Protein AF-A0A7V3CGI9-F1 (afdb_monomer)

Foldseek 3Di:
DDDDDDDPPPPPPPPPPPPPPPVPDPDDDDDPFDDQDPLWDDDPVDPGKDKAWPDFAQDPVGDTDTDIDMDGDQGITDHDDFPVNPDVPTDDPVRDDVLLVDDAEDEQEPQVVCVVPVPDDDDPVSQVVSCVVPNHDDPSYHYHYHNVLVVCPSVPVSSD

Radius of gyration: 26.93 Å; Cα contacts (8 Å, |Δi|>4): 155; chains: 1; bounding box: 72×75×69 Å

Solvent-accessible surface area (backbone atoms only — not comparable to full-atom values): 10741 Å² total; per-residue (Å²): 142,87,79,88,81,91,77,84,80,80,77,79,77,77,74,80,70,70,76,75,69,88,76,67,69,84,78,84,85,77,88,88,70,63,80,88,43,81,62,40,56,48,56,93,88,58,91,41,48,44,78,44,80,75,45,76,47,71,43,98,86,74,48,77,49,74,46,65,51,73,52,64,67,81,71,36,62,69,63,77,88,36,57,36,80,85,29,97,87,36,48,49,69,93,66,57,59,70,78,76,77,55,68,59,71,47,80,49,77,44,30,72,55,34,71,77,34,84,83,59,74,90,49,74,65,57,56,52,56,47,27,77,75,73,44,80,81,62,86,82,48,45,78,42,76,42,48,66,55,75,79,33,64,67,44,61,80,73,52,99

Sequence (160 aa):
MTRWRCCLLTALVLNLLGTMDLDAKPQKIVDLTHTLDAETIYWPTETGFVLEQEFAGTTEKGYFYAANKFSSPEHGGTHLDAPRHFSENGLTVDQIPLSKLQGPAVLVDVSAACAADRDYEVRVADLKAWEARHGAIPDESIVLLRTGFGKFWPDRRAYL

Mean predicted aligned error: 9.25 Å

Secondary structure (DSSP, 8-state):
---------------------TT-PPP-----PPPPSTT--B-TTS---EEEEEEEEE-TTSSEEEEEEEE--SSBSS----GGGT-TTPPPGGGS-GGGSS--EEEEE-HHHHHH-TTPPP-HHHHHHHHHHH-SPPTT-EEEEE-SGGGGTT-HHHH-

Nearest PDB structures (foldseek):
  8f9x-assembly2_D  TM=8.712E-01  e=3.535E-07  Ruegeria pomeroyi DSS-3
  4m8d-assembly2_C  TM=8.600E-01  e=4.195E-06  Roseibium aggregatum IAM 12614
  5nna-assembly1_B  TM=8.612E-01  e=8.044E-06  Roseibium aggregatum

pLDDT: mean 88.85, std 18.38, range [34.03, 98.5]

Structure (mmCIF, N/CA/C/O backbone):
data_AF-A0A7V3CGI9-F1
#
_entry.id   AF-A0A7V3CGI9-F1
#
loop_
_atom_site.group_PDB
_atom_site.id
_atom_site.type_symbol
_atom_site.label_atom_id
_atom_site.label_alt_id
_atom_site.label_comp_id
_atom_site.label_asym_id
_atom_site.label_entity_id
_atom_site.label_seq_id
_atom_site.pdbx_PDB_ins_code
_atom_site.Cartn_x
_atom_site.Cartn_y
_atom_site.Cartn_z
_atom_site.occupancy
_atom_site.B_iso_or_equiv
_atom_site.auth_seq_id
_atom_site.auth_comp_id
_atom_site.auth_asym_id
_atom_site.auth_atom_id
_atom_site.pdbx_PDB_model_num
ATOM 1 N N . MET A 1 1 ? -50.325 -57.769 -33.541 1.00 46.12 1 MET A N 1
ATOM 2 C CA . MET A 1 1 ? -49.094 -58.177 -34.252 1.00 46.12 1 MET A CA 1
ATOM 3 C C . MET A 1 1 ? -48.440 -56.925 -34.809 1.00 46.12 1 MET A C 1
ATOM 5 O O . MET A 1 1 ? -49.066 -56.296 -35.641 1.00 46.12 1 MET A O 1
ATOM 9 N N . THR A 1 2 ? -47.289 -56.501 -34.279 1.00 39.00 2 THR A N 1
ATOM 10 C CA . THR A 1 2 ? -46.063 -56.070 -34.995 1.00 39.00 2 THR A CA 1
ATOM 11 C C . THR A 1 2 ? -45.044 -55.683 -33.916 1.00 39.00 2 THR A C 1
ATOM 13 O O . THR A 1 2 ? -45.378 -55.037 -32.927 1.00 39.00 2 THR A O 1
ATOM 16 N N . ARG A 1 3 ? -43.833 -56.216 -34.052 1.00 37.38 3 ARG A N 1
ATOM 17 C CA . ARG A 1 3 ? -42.732 -56.237 -33.086 1.00 37.38 3 ARG A CA 1
ATOM 18 C C . ARG A 1 3 ? -41.777 -55.048 -33.290 1.00 37.38 3 ARG A C 1
ATOM 20 O O . ARG A 1 3 ? -41.477 -54.758 -34.435 1.00 37.38 3 ARG A O 1
ATOM 27 N N . TRP A 1 4 ? -41.205 -54.561 -32.176 1.00 34.03 4 TRP A N 1
ATOM 28 C CA . TRP A 1 4 ? -39.799 -54.137 -31.962 1.00 34.03 4 TRP A CA 1
ATOM 29 C C . TRP A 1 4 ? -39.327 -52.895 -32.759 1.00 34.03 4 TRP A C 1
ATOM 31 O O . TRP A 1 4 ? -39.548 -52.782 -33.951 1.00 34.03 4 TRP A O 1
ATOM 41 N N . ARG A 1 5 ? -38.615 -51.924 -32.178 1.00 41.50 5 ARG A N 1
ATOM 42 C CA . ARG A 1 5 ? -37.316 -52.073 -31.507 1.00 41.50 5 ARG A CA 1
ATOM 43 C C . ARG A 1 5 ? -37.071 -50.949 -30.496 1.00 41.50 5 ARG A C 1
ATOM 45 O O . ARG A 1 5 ? -37.291 -49.778 -30.773 1.00 41.50 5 ARG A O 1
ATOM 52 N N . CYS A 1 6 ? -36.549 -51.360 -29.348 1.00 39.06 6 CYS A N 1
ATOM 53 C CA . CYS A 1 6 ? -35.918 -50.524 -28.344 1.00 39.06 6 CYS A CA 1
ATOM 54 C C . CYS A 1 6 ? -34.542 -50.085 -28.879 1.00 39.06 6 CYS A C 1
ATOM 56 O O . CYS A 1 6 ? -33.694 -50.939 -29.132 1.00 39.06 6 CYS A O 1
ATOM 58 N N . CYS A 1 7 ? -34.325 -48.784 -29.071 1.00 40.03 7 CYS A N 1
ATOM 59 C CA . CYS A 1 7 ? -32.984 -48.212 -29.175 1.00 40.03 7 CYS A CA 1
ATOM 60 C C . CYS A 1 7 ? -32.713 -47.470 -27.866 1.00 40.03 7 CYS A C 1
ATOM 62 O O . CYS A 1 7 ? -33.160 -46.339 -27.689 1.00 40.03 7 CYS A O 1
ATOM 64 N N . LEU A 1 8 ? -32.002 -48.121 -26.941 1.00 39.19 8 LEU A N 1
ATOM 65 C CA . LEU A 1 8 ? -31.317 -47.416 -25.864 1.00 39.19 8 LEU A CA 1
ATOM 66 C C . LEU A 1 8 ? -30.204 -46.576 -26.502 1.00 39.19 8 LEU A C 1
ATOM 68 O O . LEU A 1 8 ? -29.171 -47.110 -26.898 1.00 39.19 8 LEU A O 1
ATOM 72 N N . LEU A 1 9 ? -30.410 -45.264 -26.602 1.00 40.53 9 LEU A N 1
ATOM 73 C CA . LEU A 1 9 ? -29.302 -44.321 -26.684 1.00 40.53 9 LEU A CA 1
ATOM 74 C C . LEU A 1 9 ? -28.752 -44.142 -25.266 1.00 40.53 9 LEU A C 1
ATOM 76 O O . LEU A 1 9 ? -29.254 -43.342 -24.482 1.00 40.53 9 LEU A O 1
ATOM 80 N N . THR A 1 10 ? -27.717 -44.902 -24.926 1.00 43.47 10 THR A N 1
ATOM 81 C CA . THR A 1 10 ? -26.801 -44.539 -23.842 1.00 43.47 10 THR A CA 1
ATOM 82 C C . THR A 1 10 ? -26.049 -43.280 -24.266 1.00 43.47 10 THR A C 1
ATOM 84 O O . THR A 1 10 ? -25.039 -43.355 -24.963 1.00 43.47 10 THR A O 1
ATOM 87 N N . ALA A 1 11 ? -26.561 -42.113 -23.876 1.00 44.38 11 ALA A N 1
ATOM 88 C CA . ALA A 1 11 ? -25.791 -40.880 -23.886 1.00 44.38 11 ALA A CA 1
ATOM 89 C C . ALA A 1 11 ? -24.727 -40.994 -22.786 1.00 44.38 11 ALA A C 1
ATOM 91 O O . ALA A 1 11 ? -25.007 -40.830 -21.599 1.00 44.38 11 ALA A O 1
ATOM 92 N N . LEU A 1 12 ? -23.509 -41.348 -23.193 1.00 41.84 12 LEU A N 1
ATOM 93 C CA . LEU A 1 12 ? -22.322 -41.278 -22.356 1.00 41.84 12 LEU A CA 1
ATOM 94 C C . LEU A 1 12 ? -22.025 -39.790 -22.121 1.00 41.84 12 LEU A C 1
ATOM 96 O O . LEU A 1 12 ? -21.342 -39.150 -22.917 1.00 41.84 12 LEU A O 1
ATOM 100 N N . VAL A 1 13 ? -22.592 -39.215 -21.059 1.00 49.69 13 VAL A N 1
ATOM 101 C CA . VAL A 1 13 ? -22.150 -37.917 -20.543 1.00 49.69 13 VAL A CA 1
ATOM 102 C C . VAL A 1 13 ? -20.767 -38.158 -19.957 1.00 49.69 13 VAL A C 1
ATOM 104 O O . VAL A 1 13 ? -20.618 -38.614 -18.824 1.00 49.69 13 VAL A O 1
ATOM 107 N N . LEU A 1 14 ? -19.744 -37.931 -20.779 1.00 44.38 14 LEU A N 1
ATOM 108 C CA . LEU A 1 14 ? -18.366 -37.872 -20.332 1.00 44.38 14 LEU A CA 1
ATOM 109 C C . LEU A 1 14 ? -18.262 -36.619 -19.457 1.00 44.38 14 LEU A C 1
ATOM 111 O O . LEU A 1 14 ? -18.038 -35.515 -19.948 1.00 44.38 14 LEU A O 1
ATOM 115 N N . ASN A 1 15 ? -18.509 -36.782 -18.157 1.00 41.00 15 ASN A N 1
ATOM 116 C CA . ASN A 1 15 ? -18.087 -35.810 -17.165 1.00 41.00 15 ASN A CA 1
ATOM 117 C C . ASN A 1 15 ? -16.578 -35.645 -17.356 1.00 41.00 15 ASN A C 1
ATOM 119 O O . ASN A 1 15 ? -15.804 -36.515 -16.952 1.00 41.00 15 ASN A O 1
ATOM 123 N N . LEU A 1 16 ? -16.164 -34.534 -17.973 1.00 47.81 16 LEU A N 1
ATOM 124 C CA . LEU A 1 16 ? -14.861 -33.942 -17.707 1.00 47.81 16 LEU A CA 1
ATOM 125 C C . LEU A 1 16 ? -14.869 -33.545 -16.227 1.00 47.81 16 LEU A C 1
ATOM 127 O O . LEU A 1 16 ? -15.057 -32.388 -15.862 1.00 47.81 16 LEU A O 1
ATOM 131 N N . LEU A 1 17 ? -14.695 -34.544 -15.364 1.00 48.28 17 LEU A N 1
ATOM 132 C CA . LEU A 1 17 ? -14.029 -34.358 -14.094 1.00 48.28 17 LEU A CA 1
ATOM 133 C C . LEU A 1 17 ? -12.639 -33.870 -14.481 1.00 48.28 17 LEU A C 1
ATOM 135 O O . LEU A 1 17 ? -11.751 -34.668 -14.781 1.00 48.28 17 LEU A O 1
ATOM 139 N N . GLY A 1 18 ? -12.493 -32.545 -14.570 1.00 52.69 18 GLY A N 1
ATOM 140 C CA . GLY A 1 18 ? -11.189 -31.923 -14.481 1.00 52.69 18 GLY A CA 1
ATOM 141 C C . GLY A 1 18 ? -10.512 -32.579 -13.293 1.00 52.69 18 GLY A C 1
ATOM 142 O O . GLY A 1 18 ? -11.078 -32.614 -12.198 1.00 52.69 18 GLY A O 1
ATOM 143 N N . THR A 1 19 ? -9.372 -33.207 -13.547 1.00 53.31 19 THR A N 1
ATOM 144 C CA . THR A 1 19 ? -8.494 -33.691 -12.496 1.00 53.31 19 THR A CA 1
ATOM 145 C C . THR A 1 19 ? -8.292 -32.513 -11.556 1.00 53.31 19 THR A C 1
ATOM 147 O O . THR A 1 19 ? -7.626 -31.546 -11.922 1.00 53.31 19 THR A O 1
ATOM 150 N N . MET A 1 20 ? -8.933 -32.542 -10.384 1.00 54.25 20 MET A N 1
ATOM 151 C CA . MET A 1 20 ? -8.469 -31.716 -9.284 1.00 54.25 20 MET A CA 1
ATOM 152 C C . MET A 1 20 ? -7.028 -32.147 -9.098 1.00 54.25 20 MET A C 1
ATOM 154 O O . MET A 1 20 ? -6.763 -33.322 -8.850 1.00 54.25 20 MET A O 1
ATOM 158 N N . ASP A 1 21 ? -6.119 -31.223 -9.362 1.00 55.25 21 ASP A N 1
ATOM 159 C CA . ASP A 1 21 ? -4.699 -31.433 -9.181 1.00 55.25 21 ASP A CA 1
ATOM 160 C C . ASP A 1 21 ? -4.471 -31.621 -7.676 1.00 55.25 21 ASP A C 1
ATOM 162 O O . ASP A 1 21 ? -4.395 -30.664 -6.904 1.00 55.25 21 ASP A O 1
ATOM 166 N N . LEU A 1 22 ? -4.511 -32.882 -7.236 1.00 56.81 22 LEU A N 1
ATOM 167 C CA . LEU A 1 22 ? -4.303 -33.283 -5.844 1.00 56.81 22 LEU A CA 1
ATOM 168 C C . LEU A 1 22 ? -2.835 -33.093 -5.422 1.00 56.81 22 LEU A C 1
ATOM 170 O O . LEU A 1 22 ? -2.532 -33.225 -4.239 1.00 56.81 22 LEU A O 1
ATOM 174 N N . ASP A 1 23 ? -1.960 -32.717 -6.362 1.00 60.12 23 ASP A N 1
ATOM 175 C CA . ASP A 1 23 ? -0.547 -32.401 -6.156 1.00 60.12 23 ASP A CA 1
ATOM 176 C C . ASP A 1 23 ? -0.286 -30.884 -6.112 1.00 60.12 23 ASP A C 1
ATOM 178 O O . ASP A 1 23 ? 0.826 -30.417 -6.391 1.00 60.12 23 ASP A O 1
ATOM 182 N N . ALA A 1 24 ? -1.289 -30.083 -5.730 1.00 65.50 24 ALA A N 1
ATOM 183 C CA . ALA A 1 24 ? -1.107 -28.657 -5.494 1.00 65.50 24 ALA A CA 1
ATOM 184 C C . ALA A 1 24 ? -0.030 -28.438 -4.417 1.00 65.50 24 ALA A C 1
ATOM 186 O O . ALA A 1 24 ? -0.275 -28.540 -3.212 1.00 65.50 24 ALA A O 1
ATOM 187 N N . LYS A 1 25 ? 1.194 -28.124 -4.859 1.00 69.50 25 LYS A N 1
ATOM 188 C CA . LYS A 1 25 ? 2.276 -27.690 -3.973 1.00 69.50 25 LYS A CA 1
ATOM 189 C C . LYS A 1 25 ? 1.753 -26.540 -3.110 1.00 69.50 25 LYS A C 1
ATOM 191 O O . LYS A 1 25 ? 1.096 -25.647 -3.656 1.00 69.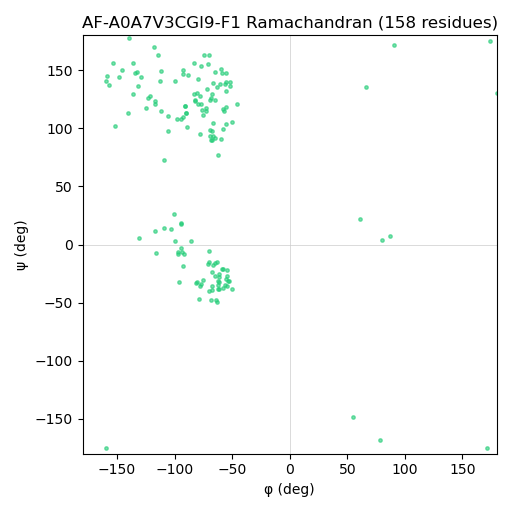50 25 LYS A O 1
ATOM 196 N N . PRO A 1 26 ? 2.047 -26.529 -1.798 1.00 72.62 26 PRO A N 1
ATOM 197 C CA . PRO A 1 26 ? 1.594 -25.459 -0.926 1.00 72.62 26 PRO A CA 1
ATOM 198 C C . PRO A 1 26 ? 2.069 -24.124 -1.496 1.00 72.62 26 PRO A C 1
ATOM 200 O O . PRO A 1 26 ? 3.267 -23.891 -1.670 1.00 72.62 26 PRO A O 1
ATOM 203 N N . GLN A 1 27 ? 1.107 -23.271 -1.839 1.00 84.88 27 GLN A N 1
ATOM 204 C CA . GLN A 1 27 ? 1.382 -21.927 -2.318 1.00 84.88 27 GLN A CA 1
ATOM 205 C C . GLN A 1 27 ? 1.957 -21.128 -1.152 1.00 84.88 27 GLN A C 1
ATOM 207 O O . GLN A 1 27 ? 1.376 -21.082 -0.065 1.00 84.88 27 GLN A O 1
ATOM 212 N N . LYS A 1 28 ? 3.124 -20.517 -1.357 1.00 92.94 28 LYS A N 1
ATOM 213 C CA . LYS A 1 28 ? 3.710 -19.634 -0.353 1.00 92.94 28 LYS A CA 1
ATOM 214 C C . LYS A 1 28 ? 2.964 -18.306 -0.393 1.00 92.94 28 LYS A C 1
ATOM 216 O O . LYS A 1 28 ? 3.052 -17.583 -1.380 1.00 92.94 28 LYS A O 1
ATOM 221 N N . ILE A 1 29 ? 2.285 -17.979 0.698 1.00 95.19 29 ILE A N 1
ATOM 222 C CA . ILE A 1 29 ? 1.693 -16.658 0.898 1.00 95.19 29 ILE A CA 1
ATOM 223 C C . ILE A 1 29 ? 2.787 -15.733 1.440 1.00 95.19 29 ILE A C 1
ATOM 225 O O . ILE A 1 29 ? 3.505 -16.091 2.377 1.00 95.19 29 ILE A O 1
ATOM 229 N N . VAL A 1 30 ? 2.945 -14.570 0.812 1.00 95.50 30 VAL A N 1
ATOM 230 C CA . VAL A 1 30 ? 3.863 -13.511 1.243 1.00 95.50 30 VAL A CA 1
ATOM 231 C C . VAL A 1 30 ? 3.024 -12.293 1.588 1.00 95.50 30 VAL A C 1
ATOM 233 O O . VAL A 1 30 ? 2.255 -11.827 0.753 1.00 95.50 30 VAL A O 1
ATOM 236 N N . ASP A 1 31 ? 3.173 -11.798 2.811 1.00 97.06 31 ASP A N 1
ATOM 237 C CA . ASP A 1 31 ? 2.545 -10.556 3.245 1.00 97.06 31 ASP A CA 1
ATOM 238 C C . ASP A 1 31 ? 3.336 -9.357 2.699 1.00 97.06 31 ASP A C 1
ATOM 240 O O . ASP A 1 31 ? 4.561 -9.302 2.835 1.00 97.06 31 ASP A O 1
ATOM 244 N N . LEU A 1 32 ? 2.636 -8.430 2.042 1.00 97.25 32 LEU A N 1
ATOM 245 C CA . LEU A 1 32 ? 3.190 -7.195 1.472 1.00 97.25 32 LEU A CA 1
ATOM 246 C C . LEU A 1 32 ? 2.742 -5.950 2.261 1.00 97.25 32 LEU A C 1
ATOM 248 O O . LEU A 1 32 ? 2.871 -4.827 1.770 1.00 97.25 32 LEU A O 1
ATOM 252 N N . THR A 1 33 ? 2.197 -6.146 3.462 1.00 97.88 33 THR A N 1
ATOM 253 C CA . THR A 1 33 ? 1.582 -5.096 4.279 1.00 97.88 33 THR A CA 1
ATOM 254 C C . THR A 1 33 ? 2.541 -4.604 5.361 1.00 97.88 33 THR A C 1
ATOM 256 O O . THR A 1 33 ? 3.250 -5.391 5.988 1.00 97.88 33 THR A O 1
ATOM 259 N N . HIS A 1 34 ? 2.543 -3.296 5.618 1.00 97.69 34 HIS A N 1
ATOM 260 C CA . HIS A 1 34 ? 3.115 -2.727 6.838 1.00 97.69 34 HIS A CA 1
ATOM 261 C C . HIS A 1 34 ? 2.061 -2.678 7.953 1.00 97.69 34 HIS A C 1
ATOM 263 O O . HIS A 1 34 ? 0.884 -2.439 7.690 1.00 97.69 34 HIS A O 1
ATOM 269 N N . THR A 1 35 ? 2.481 -2.877 9.205 1.00 96.00 35 THR A N 1
ATOM 270 C CA . THR A 1 35 ? 1.605 -2.711 10.375 1.00 96.00 35 THR A CA 1
ATOM 271 C C . THR A 1 35 ? 1.004 -1.304 10.409 1.00 96.00 35 THR A C 1
ATOM 273 O O . THR A 1 35 ? 1.711 -0.331 10.152 1.00 96.00 35 THR A O 1
ATOM 276 N N . LEU A 1 36 ? -0.286 -1.207 10.751 1.00 96.00 36 LEU A N 1
ATOM 277 C CA . LEU A 1 36 ? -0.959 0.058 11.043 1.00 96.00 36 LEU A CA 1
ATOM 278 C C . LEU A 1 36 ? -0.866 0.373 12.540 1.00 96.00 36 LEU A C 1
ATOM 280 O O . LEU A 1 36 ? -1.357 -0.386 13.377 1.00 96.00 36 LEU A O 1
ATOM 284 N N . ASP A 1 37 ? -0.234 1.496 12.859 1.00 95.75 37 ASP A N 1
ATOM 285 C CA . ASP A 1 37 ? 0.030 1.992 14.208 1.00 95.75 37 ASP A CA 1
ATOM 286 C C . ASP A 1 37 ? 0.316 3.510 14.202 1.00 95.75 37 ASP A C 1
ATOM 288 O O . ASP A 1 37 ? 0.229 4.181 13.173 1.00 95.75 37 ASP A O 1
ATOM 292 N N . ALA A 1 38 ? 0.664 4.066 15.365 1.00 95.06 38 ALA A N 1
ATOM 293 C CA . ALA A 1 38 ? 0.954 5.492 15.525 1.00 95.06 38 ALA A CA 1
ATOM 294 C C . ALA A 1 38 ? 2.196 5.982 14.746 1.00 95.06 38 ALA A C 1
ATOM 296 O O . ALA A 1 38 ? 2.353 7.191 14.567 1.00 95.06 38 ALA A O 1
ATOM 297 N N . GLU A 1 39 ? 3.07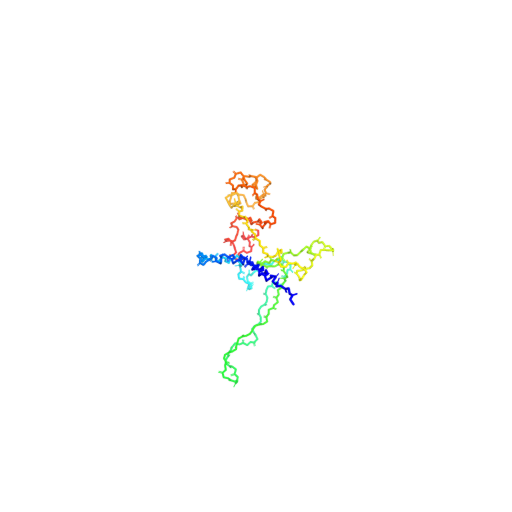1 5.082 14.286 1.00 95.38 39 GLU A N 1
ATOM 298 C CA . GLU A 1 39 ? 4.260 5.407 13.484 1.00 95.38 39 GLU A CA 1
ATOM 299 C C . GLU A 1 39 ? 3.987 5.304 11.977 1.00 95.38 39 GLU A C 1
ATOM 301 O O . GLU A 1 39 ? 4.826 5.691 11.159 1.00 95.38 39 GLU A O 1
ATOM 306 N N . THR A 1 40 ? 2.799 4.829 11.594 1.00 96.75 40 THR A N 1
ATOM 307 C CA . THR A 1 40 ? 2.395 4.706 10.195 1.00 96.75 40 TH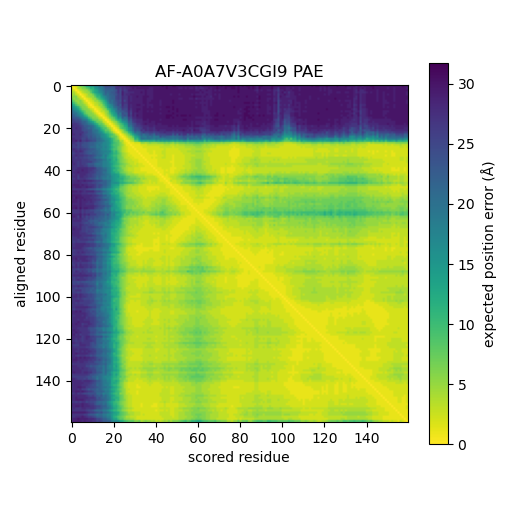R A CA 1
ATOM 308 C C . THR A 1 40 ? 2.513 6.043 9.469 1.00 96.75 40 THR A C 1
ATOM 310 O O . THR A 1 40 ? 2.054 7.094 9.926 1.00 96.75 40 THR A O 1
ATOM 313 N N . ILE A 1 41 ? 3.138 6.002 8.295 1.00 96.56 41 ILE A N 1
ATOM 314 C CA . ILE A 1 41 ? 3.343 7.177 7.457 1.00 96.56 41 ILE A CA 1
ATOM 315 C C . ILE A 1 41 ? 2.053 7.478 6.679 1.00 96.56 41 ILE A C 1
ATOM 317 O O . ILE A 1 41 ? 1.578 6.664 5.889 1.00 96.56 41 ILE A O 1
ATOM 321 N N . TYR A 1 42 ? 1.532 8.685 6.896 1.00 95.50 42 TYR A N 1
ATOM 322 C CA . TYR A 1 42 ? 0.426 9.312 6.161 1.00 95.50 42 TYR A CA 1
ATOM 323 C C . TYR A 1 42 ? 0.905 10.584 5.464 1.00 95.50 42 TYR A C 1
ATOM 325 O O . TYR A 1 42 ? 1.991 11.096 5.772 1.00 95.50 42 TYR A O 1
ATOM 333 N N . TRP A 1 43 ? 0.072 11.146 4.589 1.00 91.94 43 TRP A N 1
ATOM 334 C CA . TRP A 1 43 ? 0.296 12.480 4.035 1.00 91.94 43 TRP A CA 1
ATOM 335 C C . TRP A 1 43 ? 0.544 13.525 5.153 1.00 91.94 43 TRP A C 1
ATOM 337 O O . TRP A 1 43 ? -0.099 13.445 6.201 1.00 91.94 43 TRP A O 1
ATOM 347 N N . PRO A 1 44 ? 1.482 14.488 4.999 1.00 88.44 44 PRO A N 1
ATOM 348 C CA . PRO A 1 44 ? 1.935 15.334 6.112 1.00 88.44 44 PRO A CA 1
ATOM 349 C C . PRO A 1 44 ? 0.862 16.169 6.823 1.00 88.44 44 PRO A C 1
ATOM 351 O O . PRO A 1 44 ? 1.098 16.606 7.946 1.00 88.44 44 PRO A O 1
ATOM 354 N N . THR A 1 45 ? -0.282 16.424 6.185 1.00 91.12 45 THR A N 1
ATOM 355 C CA . THR A 1 45 ? -1.379 17.222 6.760 1.00 91.12 45 THR A CA 1
ATOM 356 C C . THR A 1 45 ? -2.457 16.386 7.450 1.00 91.12 45 THR A C 1
ATOM 358 O O . THR A 1 45 ? -3.397 16.957 7.994 1.00 91.12 45 THR A O 1
ATOM 361 N N . GLU A 1 46 ? -2.353 15.060 7.412 1.00 94.31 46 GLU A N 1
ATOM 362 C CA . GLU A 1 46 ? -3.349 14.155 7.981 1.00 94.31 46 GLU A CA 1
ATOM 363 C C . GLU A 1 46 ? -3.162 13.932 9.485 1.00 94.31 46 GLU A C 1
ATOM 365 O O . GLU A 1 46 ? -2.056 14.035 10.019 1.00 94.31 46 GLU A O 1
ATOM 370 N N . THR A 1 47 ? -4.242 13.554 10.174 1.00 90.69 47 THR A N 1
ATOM 371 C CA . THR A 1 47 ? -4.217 13.268 11.622 1.00 90.69 47 THR A CA 1
ATOM 372 C C . THR A 1 47 ? -3.485 11.972 11.981 1.00 90.69 47 THR A C 1
ATOM 374 O O . THR A 1 47 ? -3.124 11.782 13.139 1.00 90.69 47 THR A O 1
ATOM 377 N N . GLY A 1 48 ? -3.262 11.091 11.002 1.00 95.44 48 GLY A N 1
ATOM 378 C CA . GLY A 1 48 ? -2.623 9.789 11.189 1.00 95.44 48 GLY A CA 1
ATOM 379 C C . GLY A 1 48 ? -3.546 8.719 11.777 1.00 95.44 48 GLY A C 1
ATOM 380 O O . GLY A 1 48 ? -4.764 8.893 11.841 1.00 95.44 48 GLY A O 1
ATOM 381 N N . PHE A 1 49 ? -2.954 7.594 12.185 1.00 97.19 49 PHE A N 1
ATOM 382 C CA . PHE A 1 49 ? -3.665 6.477 12.806 1.00 97.19 49 PHE A CA 1
ATOM 383 C C . PHE A 1 49 ? -3.925 6.749 14.288 1.00 97.19 49 PHE A C 1
ATOM 385 O O . PHE A 1 49 ? -3.001 7.071 15.039 1.00 97.19 49 PHE A O 1
ATOM 392 N N . VAL A 1 50 ? -5.166 6.552 14.723 1.00 96.94 50 VAL A N 1
ATOM 393 C CA . VAL A 1 50 ? -5.555 6.641 16.132 1.00 96.94 50 VAL A CA 1
ATOM 394 C C . VAL A 1 50 ? -6.142 5.308 16.558 1.00 96.94 50 VAL A C 1
ATOM 396 O O . VAL A 1 50 ? -7.075 4.818 15.928 1.00 96.94 50 VAL A O 1
ATOM 399 N N . LEU A 1 51 ? -5.621 4.746 17.648 1.00 97.44 51 LEU A N 1
ATOM 400 C CA . LEU A 1 51 ? -6.146 3.543 18.286 1.00 97.44 51 LEU A CA 1
ATOM 401 C C . LEU A 1 51 ? -6.614 3.881 19.702 1.00 97.44 51 LEU A C 1
ATOM 403 O O . LEU A 1 51 ? -5.825 4.327 20.534 1.00 97.44 51 LEU A O 1
ATOM 407 N N . GLU A 1 52 ? -7.889 3.642 19.978 1.00 97.62 52 GLU A N 1
ATOM 408 C CA . GLU A 1 52 ? -8.498 3.810 21.294 1.00 97.62 52 GLU A CA 1
ATOM 409 C C . GLU A 1 52 ? -8.868 2.431 21.840 1.00 97.62 52 GLU A C 1
ATOM 411 O O . GLU A 1 52 ? -9.732 1.748 21.289 1.00 97.62 52 GLU A O 1
ATOM 416 N N . GLN A 1 53 ? -8.223 2.009 22.929 1.00 97.56 53 GLN A N 1
ATOM 417 C CA . GLN A 1 53 ? -8.594 0.766 23.597 1.00 97.56 53 GLN A CA 1
ATOM 418 C C . GLN A 1 53 ? -9.922 0.944 24.335 1.00 97.56 53 GLN A C 1
ATOM 420 O O . GLN A 1 53 ? -9.990 1.679 25.317 1.00 97.56 53 GLN A O 1
ATOM 425 N N . GLU A 1 54 ? -10.959 0.227 23.902 1.00 97.31 54 GLU A N 1
ATOM 426 C CA . GLU A 1 54 ? -12.265 0.243 24.569 1.00 97.31 54 GLU A CA 1
ATOM 427 C C . GLU A 1 54 ? -12.258 -0.636 25.817 1.00 97.31 54 GLU A C 1
ATOM 429 O O . GLU A 1 54 ? -12.746 -0.246 26.877 1.00 97.31 54 GLU A O 1
ATOM 434 N N . PHE A 1 55 ? -11.721 -1.850 25.692 1.00 97.75 55 PHE A N 1
ATOM 435 C CA . PHE A 1 55 ? -11.672 -2.819 26.779 1.00 97.75 55 PHE A CA 1
ATOM 436 C C . PHE A 1 55 ? -10.580 -3.854 26.516 1.00 97.75 55 PHE A C 1
ATOM 438 O O . PHE A 1 55 ? -10.368 -4.253 25.376 1.00 97.75 55 PHE A O 1
ATOM 445 N N . ALA A 1 56 ? -9.921 -4.324 27.571 1.00 97.56 56 ALA A N 1
ATOM 446 C CA . ALA A 1 56 ? -9.027 -5.476 27.526 1.00 97.56 56 ALA A CA 1
ATOM 447 C C . ALA A 1 56 ? -9.013 -6.145 28.906 1.00 97.56 56 ALA A C 1
ATOM 449 O O . ALA A 1 56 ? -8.386 -5.645 29.840 1.00 97.56 56 ALA A O 1
ATOM 450 N N . GLY A 1 57 ? -9.737 -7.252 29.066 1.00 98.06 57 GLY A N 1
ATOM 451 C CA . GLY A 1 57 ? -9.837 -7.922 30.361 1.00 98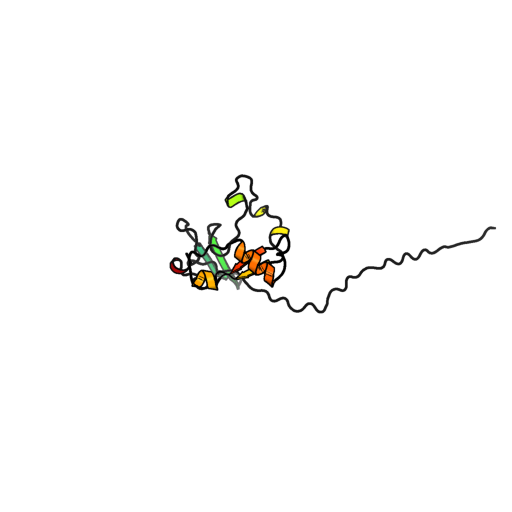.06 57 GLY A CA 1
ATOM 452 C C . GLY A 1 57 ? -10.867 -9.043 30.417 1.00 98.06 57 GLY A C 1
ATOM 453 O O . GLY A 1 57 ? -11.486 -9.403 29.421 1.00 98.06 57 GLY A O 1
ATOM 454 N N . THR A 1 58 ? -11.059 -9.618 31.601 1.00 98.12 58 THR A N 1
ATOM 455 C CA . THR A 1 58 ? -12.130 -10.592 31.840 1.00 98.12 58 THR A CA 1
ATOM 456 C C . THR A 1 58 ? -13.433 -9.854 32.116 1.00 98.12 58 THR A C 1
ATOM 458 O O . THR A 1 58 ? -13.504 -9.017 33.012 1.00 98.12 58 THR A O 1
ATOM 461 N N . THR A 1 59 ? -14.467 -10.158 31.338 1.00 97.62 59 THR A N 1
ATOM 462 C CA . THR A 1 59 ? -15.811 -9.601 31.514 1.00 97.62 59 THR A CA 1
ATOM 463 C C . THR A 1 59 ? -16.482 -10.157 32.770 1.00 97.62 59 THR A C 1
ATOM 465 O O . THR A 1 59 ? -16.128 -11.227 33.264 1.00 97.62 59 THR A O 1
ATOM 468 N N . GLU A 1 60 ? -17.537 -9.491 33.238 1.00 96.62 60 GLU A N 1
ATOM 469 C CA . GLU A 1 60 ? -18.370 -9.971 34.354 1.00 96.62 60 GLU A CA 1
ATOM 470 C C . GLU A 1 60 ? -18.990 -11.359 34.102 1.00 96.62 60 GLU A C 1
ATOM 472 O O . GLU A 1 60 ? -19.341 -12.072 35.037 1.00 96.62 60 GLU A O 1
ATOM 477 N N . LYS A 1 61 ? -19.090 -11.775 32.833 1.00 96.69 61 LYS A N 1
ATOM 478 C CA . LYS A 1 61 ? -19.578 -13.097 32.414 1.00 96.69 61 LYS A CA 1
ATOM 479 C C . LYS A 1 61 ? -18.486 -14.177 32.402 1.00 96.69 61 LYS A C 1
ATOM 481 O O . LYS A 1 61 ? -18.759 -15.306 32.004 1.00 96.69 61 LYS A O 1
ATOM 486 N N . GLY A 1 62 ? -17.260 -13.846 32.811 1.00 97.50 62 GLY A N 1
ATOM 487 C CA . GLY A 1 62 ? -16.168 -14.800 33.016 1.00 97.50 62 GLY A CA 1
ATOM 488 C C . GLY A 1 62 ? -15.311 -15.122 31.788 1.00 97.50 62 GLY A C 1
ATOM 489 O O . GLY A 1 62 ? -14.463 -16.005 31.879 1.00 97.50 62 GLY A O 1
ATOM 490 N N . TYR A 1 63 ? -15.484 -14.428 30.657 1.00 97.31 63 TYR A N 1
ATOM 491 C CA . TYR A 1 63 ? -14.638 -14.598 29.462 1.00 97.31 63 TYR A CA 1
ATOM 492 C C . TYR A 1 63 ? -13.774 -13.364 29.188 1.00 97.31 63 TYR A C 1
ATOM 494 O O . TYR A 1 63 ? -14.192 -12.241 29.472 1.00 97.31 63 TYR A O 1
ATOM 502 N N . PHE A 1 64 ? -12.585 -13.567 28.611 1.00 98.12 64 PHE A N 1
ATOM 503 C CA . PHE A 1 64 ? -11.706 -12.480 28.177 1.00 98.12 64 PHE A CA 1
ATOM 504 C C . PHE A 1 64 ? -12.270 -11.787 26.931 1.00 98.12 64 PHE A C 1
ATOM 506 O O . PHE A 1 64 ? -12.685 -12.448 25.980 1.00 98.12 64 PHE A O 1
ATOM 513 N N . TYR A 1 65 ? -12.272 -10.461 26.938 1.00 97.94 65 TYR A N 1
ATOM 514 C CA . TYR A 1 65 ? -12.680 -9.614 25.826 1.00 97.94 65 TYR A CA 1
ATOM 515 C C . TYR A 1 65 ? -11.613 -8.539 25.626 1.00 97.94 65 TYR A C 1
ATOM 517 O O . TYR A 1 65 ? -11.114 -7.968 26.595 1.00 97.94 65 TYR A O 1
ATOM 525 N N . ALA A 1 66 ? -11.257 -8.283 24.372 1.00 97.94 66 ALA A N 1
ATOM 526 C CA . ALA A 1 66 ? -10.402 -7.173 23.987 1.00 97.94 66 ALA A CA 1
ATOM 527 C C . ALA A 1 66 ? -10.993 -6.509 22.745 1.00 97.94 66 ALA A C 1
ATOM 529 O O . ALA A 1 66 ? -11.321 -7.197 21.778 1.00 97.94 66 ALA A O 1
ATOM 530 N N . ALA A 1 67 ? -11.146 -5.192 22.792 1.00 97.94 67 ALA A N 1
ATOM 531 C CA . ALA A 1 67 ? -11.698 -4.397 21.708 1.00 97.94 67 ALA A CA 1
ATOM 532 C C . ALA A 1 67 ? -11.062 -3.011 21.684 1.00 97.94 67 ALA A C 1
ATOM 534 O O . ALA A 1 67 ? -10.778 -2.420 22.728 1.00 97.94 67 ALA A O 1
ATOM 535 N N . ASN A 1 68 ? -10.872 -2.507 20.469 1.00 98.06 68 ASN A N 1
ATOM 536 C CA . ASN A 1 68 ? -10.363 -1.176 20.195 1.00 98.06 68 ASN A CA 1
ATOM 537 C C . ASN A 1 68 ? -11.258 -0.511 19.145 1.00 98.06 68 ASN A C 1
ATOM 539 O O . ASN A 1 68 ? -11.728 -1.183 18.223 1.00 98.06 68 ASN A O 1
ATOM 543 N N . LYS A 1 69 ? -11.396 0.811 19.223 1.00 98.19 69 LYS A N 1
ATOM 544 C CA . LYS A 1 69 ? -11.790 1.647 18.085 1.00 98.19 69 LYS A CA 1
ATOM 545 C C . LYS A 1 69 ? -10.537 2.137 17.389 1.00 98.19 69 LYS A C 1
ATOM 547 O O . LYS A 1 69 ? -9.514 2.360 18.034 1.00 98.19 69 LYS A O 1
ATOM 552 N N . PHE A 1 70 ? -10.634 2.363 16.088 1.00 97.44 70 PHE A N 1
ATOM 553 C CA . PHE A 1 70 ? -9.593 3.076 15.370 1.00 97.44 70 PHE A CA 1
ATOM 554 C C . PHE A 1 70 ? -10.186 4.099 14.406 1.00 97.44 70 PHE A C 1
ATOM 556 O O . PHE A 1 70 ? -11.329 3.963 13.963 1.00 97.44 70 PHE A O 1
ATOM 563 N N . SER A 1 71 ? -9.390 5.111 14.079 1.00 97.06 71 SER A N 1
ATOM 564 C CA . SER A 1 71 ? -9.631 6.019 12.961 1.00 97.06 71 SER A CA 1
ATOM 565 C C . SER A 1 71 ? -8.342 6.214 12.167 1.00 97.06 71 SER A C 1
ATOM 567 O O . SER A 1 71 ? -7.236 6.123 12.704 1.00 97.06 71 SER A O 1
ATOM 569 N N . SER A 1 72 ? -8.485 6.412 10.860 1.00 97.06 72 SER A N 1
ATOM 570 C CA . SER A 1 72 ? -7.366 6.550 9.935 1.00 97.06 72 SER A CA 1
ATOM 571 C C . SER A 1 72 ? -7.834 7.249 8.650 1.00 97.06 72 SER A C 1
ATOM 573 O O . SER A 1 72 ? -8.949 6.971 8.197 1.00 97.06 72 SER A O 1
ATOM 575 N N . PRO A 1 73 ? -7.026 8.154 8.070 1.00 96.75 73 PRO A N 1
ATOM 576 C CA . PRO A 1 73 ? -7.194 8.608 6.691 1.00 96.75 73 PRO A CA 1
ATOM 577 C C . PRO A 1 73 ? -7.095 7.450 5.684 1.00 96.75 73 PRO A C 1
ATOM 579 O O . PRO A 1 73 ? -6.346 6.504 5.901 1.00 96.75 73 PRO A O 1
ATOM 582 N N . GLU A 1 74 ? -7.776 7.553 4.539 1.00 96.81 74 GLU A N 1
ATOM 583 C CA . GLU A 1 74 ? -7.792 6.492 3.510 1.00 96.81 74 GLU A CA 1
ATOM 584 C C . GLU A 1 74 ? -6.399 6.192 2.915 1.00 96.81 74 GLU A C 1
ATOM 586 O O . GLU A 1 74 ? -6.103 5.049 2.571 1.00 96.81 74 GLU A O 1
ATOM 591 N N . HIS A 1 75 ? -5.530 7.207 2.830 1.00 96.06 75 HIS A N 1
ATOM 592 C CA . HIS A 1 75 ? -4.237 7.144 2.141 1.00 96.06 75 HIS A CA 1
ATOM 593 C C . HIS A 1 75 ? -3.055 7.148 3.123 1.00 96.06 75 HIS A C 1
ATOM 595 O O . HIS A 1 75 ? -2.329 8.140 3.268 1.00 96.06 75 HIS A O 1
ATOM 601 N N . GLY A 1 76 ? -2.847 6.031 3.820 1.00 94.75 76 GLY A N 1
ATOM 602 C CA . GLY A 1 76 ? -1.646 5.821 4.627 1.00 94.75 76 GLY A CA 1
ATOM 603 C C . GLY A 1 76 ? -1.283 4.361 4.820 1.00 94.75 76 GLY A C 1
ATOM 604 O O . GLY A 1 76 ? -2.117 3.469 4.689 1.00 94.75 76 GLY A O 1
ATOM 605 N N . GLY A 1 77 ? -0.001 4.122 5.098 1.00 96.12 77 GLY A N 1
ATOM 606 C CA . GLY A 1 77 ? 0.554 2.769 5.085 1.00 96.12 77 GLY A CA 1
ATOM 607 C C . GLY A 1 77 ? 0.312 2.048 3.756 1.00 96.12 77 GLY A C 1
ATOM 608 O O . GLY A 1 77 ? 0.271 2.664 2.687 1.00 96.12 77 GLY A O 1
ATOM 609 N N . THR A 1 78 ? 0.163 0.726 3.821 1.00 97.75 78 THR A N 1
ATOM 610 C CA . THR A 1 78 ? -0.241 -0.087 2.670 1.00 97.75 78 THR A CA 1
ATOM 611 C C . THR A 1 78 ? -1.739 0.107 2.413 1.00 97.75 78 THR A C 1
ATOM 613 O O . THR A 1 78 ? -2.559 -0.333 3.214 1.00 97.75 78 THR A O 1
ATOM 616 N N . HIS A 1 79 ? -2.098 0.750 1.300 1.00 97.56 79 HIS A N 1
ATOM 617 C CA . HIS A 1 79 ? -3.479 1.113 0.959 1.00 97.56 79 HIS A CA 1
ATOM 618 C C . HIS A 1 79 ? -3.777 0.902 -0.536 1.00 97.56 79 HIS A C 1
ATOM 620 O O . HIS A 1 79 ? -2.907 0.485 -1.304 1.00 97.56 79 HIS A O 1
ATOM 626 N N . LEU A 1 80 ? -5.024 1.166 -0.937 1.00 97.50 80 LEU A N 1
ATOM 627 C CA . LEU A 1 80 ? -5.511 1.059 -2.312 1.00 97.50 80 LEU A CA 1
ATOM 628 C C . LEU A 1 80 ? -6.085 2.402 -2.771 1.00 97.50 80 LEU A C 1
ATOM 630 O O . LEU A 1 80 ? -7.029 2.903 -2.165 1.00 97.50 80 LEU A O 1
ATOM 634 N N . ASP A 1 81 ? -5.593 2.914 -3.896 1.00 97.88 81 ASP A N 1
ATOM 635 C CA . ASP A 1 81 ? -6.172 4.084 -4.556 1.00 97.88 81 ASP A CA 1
ATOM 636 C C . ASP A 1 81 ? -7.237 3.661 -5.572 1.00 97.88 81 ASP A C 1
ATOM 638 O O . ASP A 1 81 ? -6.949 3.052 -6.606 1.00 97.88 81 ASP A O 1
ATOM 642 N N . ALA A 1 82 ? -8.495 4.001 -5.294 1.00 98.12 82 ALA A N 1
ATOM 643 C CA . ALA A 1 82 ? -9.586 3.821 -6.247 1.00 98.12 82 ALA A CA 1
ATOM 644 C C . ALA A 1 82 ? -9.557 4.914 -7.338 1.00 98.12 82 ALA A C 1
ATOM 646 O O . ALA A 1 82 ? -9.129 6.036 -7.060 1.00 98.12 82 ALA A O 1
ATOM 647 N N . PRO A 1 83 ? -10.086 4.672 -8.558 1.00 98.06 83 PRO A N 1
ATOM 648 C CA . PRO A 1 83 ? -10.127 5.685 -9.619 1.00 98.06 83 PRO A CA 1
ATOM 649 C C . PRO A 1 83 ? -10.758 7.018 -9.195 1.00 98.06 83 PRO A C 1
ATOM 651 O O . PRO A 1 83 ? -10.345 8.074 -9.677 1.00 98.06 83 PRO A O 1
ATOM 654 N N . ARG A 1 84 ? -11.732 6.985 -8.273 1.00 98.25 84 ARG A N 1
ATOM 655 C CA . ARG A 1 84 ? -12.353 8.185 -7.696 1.00 98.25 84 ARG A CA 1
ATOM 656 C C . ARG A 1 84 ? -11.348 9.166 -7.083 1.00 98.25 84 ARG A C 1
ATOM 658 O O . ARG A 1 84 ? -11.638 10.357 -7.068 1.00 98.25 84 ARG A O 1
ATOM 665 N N . HIS A 1 85 ? -10.186 8.694 -6.628 1.00 97.56 85 HIS A N 1
ATOM 666 C CA . HIS A 1 85 ? -9.165 9.514 -5.972 1.00 97.56 85 HIS A CA 1
ATOM 667 C C . HIS A 1 85 ? -8.711 10.708 -6.836 1.00 97.56 85 HIS A C 1
ATOM 669 O O . HIS A 1 85 ? -8.517 11.804 -6.319 1.00 97.56 85 HIS A O 1
ATOM 675 N N . PHE A 1 86 ? -8.654 10.536 -8.164 1.00 98.00 86 PHE A N 1
ATOM 676 C CA . PHE A 1 86 ? -8.315 11.610 -9.113 1.00 98.00 86 PHE A CA 1
ATOM 677 C C . PHE A 1 86 ? -9.290 11.748 -10.295 1.00 98.00 86 PHE A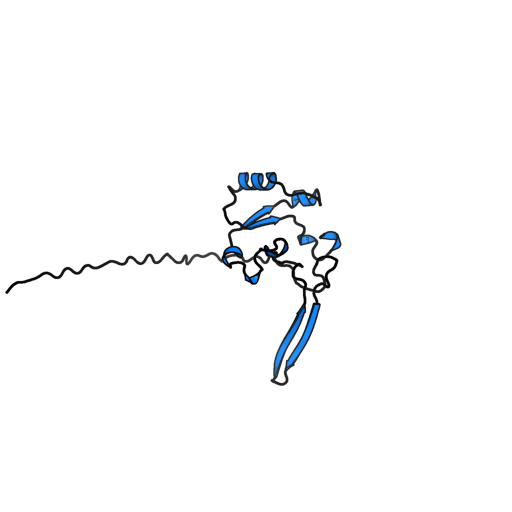 C 1
ATOM 679 O O . PHE A 1 86 ? -9.057 12.547 -11.202 1.00 98.00 86 PHE A O 1
ATOM 686 N N . SER A 1 87 ? -10.390 10.992 -10.312 1.00 98.12 87 SER A N 1
ATOM 687 C CA . SER A 1 87 ? -11.411 11.062 -11.361 1.00 98.12 87 SER A CA 1
ATOM 688 C C . SER A 1 87 ? -12.784 11.333 -10.760 1.00 98.12 87 SER A C 1
ATOM 690 O O . SER A 1 87 ? -13.322 10.503 -10.033 1.00 98.12 87 SER A O 1
ATOM 692 N N . GLU A 1 88 ? -13.395 12.467 -11.115 1.00 97.62 88 GLU A N 1
ATOM 693 C CA . GLU A 1 88 ? -14.715 12.874 -10.606 1.00 97.62 88 GLU A CA 1
ATOM 694 C C . GLU A 1 88 ? -15.798 11.807 -10.836 1.00 97.62 88 GLU A C 1
ATOM 696 O O . GLU A 1 88 ? -16.647 11.584 -9.977 1.00 97.62 88 GLU A O 1
ATOM 701 N N . ASN A 1 89 ? -15.729 11.096 -11.964 1.00 98.06 89 ASN A N 1
ATOM 702 C CA . ASN A 1 89 ? -16.655 10.018 -12.324 1.00 98.06 89 ASN A CA 1
ATOM 703 C C . ASN A 1 89 ? -16.049 8.618 -12.120 1.00 98.06 89 ASN A C 1
ATOM 705 O O . ASN A 1 89 ? -16.579 7.631 -12.628 1.00 98.06 89 ASN A O 1
ATOM 709 N N . GLY A 1 90 ? -14.917 8.529 -11.418 1.00 97.81 90 GLY A N 1
ATOM 710 C CA . GLY A 1 90 ? -14.245 7.272 -11.120 1.00 97.81 90 GLY A CA 1
ATOM 711 C C . GLY A 1 90 ? -15.005 6.429 -10.098 1.00 97.81 90 GLY A C 1
ATOM 712 O O . GLY A 1 90 ? -15.757 6.951 -9.274 1.00 97.81 90 GLY A O 1
ATOM 713 N N . LEU A 1 91 ? -14.764 5.118 -10.145 1.00 98.44 91 LEU A N 1
ATOM 714 C CA . LEU A 1 91 ? -15.284 4.158 -9.171 1.00 98.44 91 LEU A CA 1
ATOM 715 C C . LEU A 1 91 ? -14.729 4.455 -7.774 1.00 98.44 91 LEU A C 1
ATOM 717 O O . LEU A 1 91 ? -13.521 4.676 -7.625 1.00 98.44 91 LEU A O 1
ATOM 721 N N . THR A 1 92 ? -15.595 4.422 -6.762 1.00 98.44 92 THR A N 1
ATOM 722 C CA . THR A 1 92 ? -15.189 4.345 -5.349 1.00 98.44 92 THR A CA 1
ATOM 723 C C . THR A 1 92 ? -14.699 2.932 -5.015 1.00 98.44 92 THR A C 1
ATOM 725 O O . THR A 1 92 ? -14.941 1.991 -5.772 1.00 98.44 92 THR A O 1
ATOM 728 N N . VAL A 1 93 ? -13.984 2.761 -3.897 1.00 97.88 93 VAL A N 1
ATOM 729 C CA . VAL A 1 93 ? -13.369 1.469 -3.535 1.00 97.88 93 VAL A CA 1
ATOM 730 C C . VAL A 1 93 ? -14.389 0.327 -3.424 1.00 97.88 93 VAL A C 1
ATOM 732 O O . VAL A 1 93 ? -14.125 -0.780 -3.884 1.00 97.88 93 VAL A O 1
ATOM 735 N N . ASP A 1 94 ? -15.586 0.609 -2.908 1.00 97.94 94 ASP A N 1
ATOM 736 C CA . ASP A 1 94 ? -16.702 -0.336 -2.771 1.00 97.94 94 ASP A CA 1
ATOM 737 C C . ASP A 1 94 ? -17.340 -0.740 -4.113 1.00 97.94 94 ASP A C 1
ATOM 739 O O . ASP A 1 94 ? -18.056 -1.738 -4.185 1.00 97.94 94 ASP A O 1
ATOM 743 N N . GLN A 1 95 ? -17.058 0.005 -5.185 1.00 98.38 95 GLN A N 1
ATOM 744 C CA . GLN A 1 95 ? -17.561 -0.256 -6.535 1.00 98.38 95 GLN A CA 1
ATOM 745 C C . GLN A 1 95 ? -16.563 -1.027 -7.410 1.00 98.38 95 GLN A C 1
ATOM 747 O O . GLN A 1 95 ? -16.911 -1.427 -8.525 1.00 98.38 95 GLN A O 1
ATOM 752 N N . ILE A 1 96 ? -15.324 -1.234 -6.947 1.00 97.88 96 ILE A N 1
ATOM 753 C CA . ILE A 1 96 ? -14.309 -1.965 -7.711 1.00 97.88 96 ILE A CA 1
ATOM 754 C C . ILE A 1 96 ? -14.700 -3.453 -7.779 1.00 97.88 96 ILE A C 1
ATOM 756 O O . ILE A 1 96 ? -14.863 -4.095 -6.739 1.00 97.88 96 ILE A O 1
ATOM 760 N N . PRO A 1 97 ? -14.818 -4.055 -8.981 1.00 96.75 97 PRO A N 1
ATOM 761 C CA . PRO A 1 97 ? -15.093 -5.483 -9.098 1.00 96.75 97 PRO A CA 1
ATOM 762 C C . PRO A 1 97 ? -13.985 -6.321 -8.451 1.00 96.75 97 PRO A C 1
ATOM 764 O O . PRO A 1 97 ? -12.806 -6.073 -8.692 1.00 96.75 97 PRO A O 1
ATOM 767 N N . LEU A 1 98 ? -14.343 -7.384 -7.722 1.00 95.81 98 LEU A N 1
ATOM 768 C CA . LEU A 1 98 ? -13.364 -8.282 -7.082 1.00 95.81 98 LEU A CA 1
ATOM 769 C C . LEU A 1 98 ? -12.350 -8.874 -8.072 1.00 95.81 98 LEU A C 1
ATOM 771 O O . LEU A 1 98 ? -11.200 -9.105 -7.716 1.00 95.81 98 LEU A O 1
ATOM 775 N N . SER A 1 99 ? -12.743 -9.068 -9.335 1.00 94.06 99 SER A N 1
ATOM 776 C CA . SER A 1 99 ? -11.847 -9.532 -10.401 1.00 94.06 99 SER A CA 1
ATOM 777 C C . SER A 1 99 ? -10.703 -8.563 -10.717 1.00 94.06 99 SER A C 1
ATOM 779 O O . SER A 1 99 ? -9.771 -8.955 -11.405 1.00 94.06 99 SER A O 1
ATOM 781 N N . LYS A 1 100 ? -10.781 -7.307 -10.261 1.00 94.12 100 LYS A N 1
ATOM 782 C CA . LYS A 1 100 ? -9.726 -6.290 -10.375 1.00 94.12 100 LYS A CA 1
ATOM 783 C C . LYS A 1 100 ? -8.864 -6.180 -9.108 1.00 94.12 100 LYS A C 1
ATOM 785 O O . LYS A 1 100 ? -7.878 -5.457 -9.124 1.00 94.12 100 LYS A O 1
ATOM 790 N N . LEU A 1 101 ? -9.217 -6.891 -8.032 1.00 94.62 101 LEU A N 1
ATOM 791 C CA . LEU A 1 101 ? -8.475 -6.920 -6.760 1.00 94.62 101 LEU A CA 1
ATOM 792 C C . LEU A 1 101 ? -7.574 -8.156 -6.620 1.00 94.62 101 LEU A C 1
ATOM 794 O O . LEU A 1 101 ? -6.935 -8.357 -5.591 1.00 94.62 101 LEU A O 1
ATOM 798 N N . GLN A 1 102 ? -7.529 -8.996 -7.651 1.00 94.44 102 GLN A N 1
ATOM 799 C CA . GLN A 1 102 ? -6.663 -10.162 -7.727 1.00 94.44 102 GLN A CA 1
ATOM 800 C C . GLN A 1 102 ? -6.228 -10.375 -9.173 1.00 94.44 102 GLN A C 1
ATOM 802 O O . GLN A 1 102 ? -6.979 -10.085 -10.103 1.00 94.44 102 GLN A O 1
ATOM 807 N N . GLY A 1 103 ? -5.040 -10.930 -9.368 1.00 94.44 103 GLY A N 1
ATOM 808 C CA . GLY A 1 103 ? -4.541 -11.215 -10.702 1.00 94.44 103 GLY A CA 1
ATOM 809 C C . GLY A 1 103 ? -3.100 -11.703 -10.692 1.00 94.44 103 GLY A C 1
ATOM 810 O O . GLY A 1 103 ? -2.463 -11.738 -9.633 1.00 94.44 103 GLY A O 1
ATOM 811 N N . PRO A 1 104 ? -2.578 -12.097 -11.864 1.00 95.88 104 PRO A N 1
ATOM 812 C CA . PRO A 1 104 ? -1.151 -12.314 -12.022 1.00 95.88 104 PRO A CA 1
ATOM 813 C C . PRO A 1 104 ? -0.394 -11.022 -11.697 1.00 95.88 104 PRO A C 1
ATOM 815 O O . PRO A 1 104 ? -0.879 -9.920 -11.948 1.00 95.88 104 PRO A O 1
ATOM 818 N N . ALA A 1 105 ? 0.810 -11.160 -11.150 1.00 96.62 105 ALA A N 1
ATOM 819 C CA . ALA A 1 105 ? 1.682 -10.031 -10.878 1.00 96.62 105 ALA A CA 1
ATOM 820 C C . ALA A 1 105 ? 3.074 -10.271 -11.461 1.00 96.62 105 ALA A C 1
ATOM 822 O O . ALA A 1 105 ? 3.591 -11.391 -11.423 1.00 96.62 105 ALA A O 1
ATOM 823 N N . VAL A 1 106 ? 3.694 -9.205 -11.958 1.00 97.94 106 VAL A N 1
ATOM 824 C CA . VAL A 1 106 ? 5.100 -9.188 -12.368 1.00 97.94 106 VAL A CA 1
ATOM 825 C C . VAL A 1 106 ? 5.885 -8.289 -11.425 1.00 97.94 106 VAL A C 1
ATOM 827 O O . VAL A 1 106 ? 5.404 -7.236 -11.015 1.00 97.94 106 VAL A O 1
ATOM 830 N N . LEU A 1 107 ? 7.101 -8.700 -11.072 1.00 98.12 107 LEU A N 1
ATOM 831 C CA . LEU A 1 107 ? 7.993 -7.917 -10.224 1.00 98.12 107 LEU A CA 1
ATOM 832 C C . LEU A 1 107 ? 9.101 -7.307 -11.081 1.00 98.12 107 LEU A C 1
ATOM 834 O O . LEU A 1 107 ? 9.983 -8.024 -11.561 1.00 98.12 107 LEU A O 1
ATOM 838 N N . VAL A 1 108 ? 9.065 -5.990 -11.249 1.00 98.50 108 VAL A N 1
ATOM 839 C CA . VAL A 1 108 ? 10.114 -5.223 -11.922 1.00 98.50 108 VAL A CA 1
ATOM 840 C C . VAL A 1 108 ? 11.023 -4.638 -10.845 1.00 98.50 108 VAL A C 1
ATOM 842 O O . VAL A 1 108 ? 10.633 -3.754 -10.083 1.00 98.50 108 VAL A O 1
ATOM 845 N N . ASP A 1 109 ? 12.234 -5.184 -10.745 1.00 98.50 109 ASP A N 1
ATOM 846 C CA . ASP A 1 109 ? 13.218 -4.772 -9.746 1.00 98.50 109 ASP A CA 1
ATOM 847 C C . ASP A 1 109 ? 14.108 -3.648 -10.278 1.00 98.50 109 ASP A C 1
ATOM 849 O O . ASP A 1 109 ? 14.903 -3.848 -11.198 1.00 98.50 109 ASP A O 1
ATOM 853 N N . VAL A 1 110 ? 13.965 -2.472 -9.670 1.00 98.50 110 VAL A N 1
ATOM 854 C CA . VAL A 1 110 ? 14.750 -1.256 -9.940 1.00 98.50 110 VAL A CA 1
ATOM 855 C C . VAL A 1 110 ? 15.547 -0.824 -8.707 1.00 98.50 110 VAL A C 1
ATOM 857 O O . VAL A 1 110 ? 16.110 0.267 -8.668 1.00 98.50 110 VAL A O 1
ATOM 860 N N . SER A 1 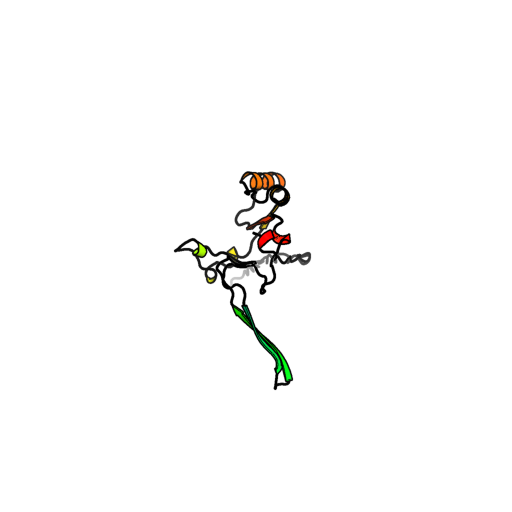111 ? 15.637 -1.679 -7.684 1.00 98.38 111 SER A N 1
ATOM 861 C CA . SER A 1 111 ? 16.206 -1.315 -6.383 1.00 98.38 111 SER A CA 1
ATOM 862 C C . SER A 1 111 ? 17.679 -0.915 -6.437 1.00 98.38 111 SER A C 1
ATOM 864 O O . SER A 1 111 ? 18.107 -0.053 -5.673 1.00 98.38 111 SER A O 1
ATOM 866 N N . ALA A 1 112 ? 18.453 -1.487 -7.363 1.00 98.19 112 ALA A N 1
ATOM 867 C CA . ALA A 1 112 ? 19.840 -1.089 -7.585 1.00 98.19 112 ALA A CA 1
ATOM 868 C C . ALA A 1 112 ? 19.949 0.336 -8.155 1.00 98.19 112 ALA A C 1
ATOM 870 O O . ALA A 1 112 ? 20.825 1.090 -7.739 1.00 98.19 112 ALA A O 1
ATOM 871 N N . ALA A 1 113 ? 19.045 0.712 -9.066 1.00 98.12 113 ALA A N 1
ATOM 872 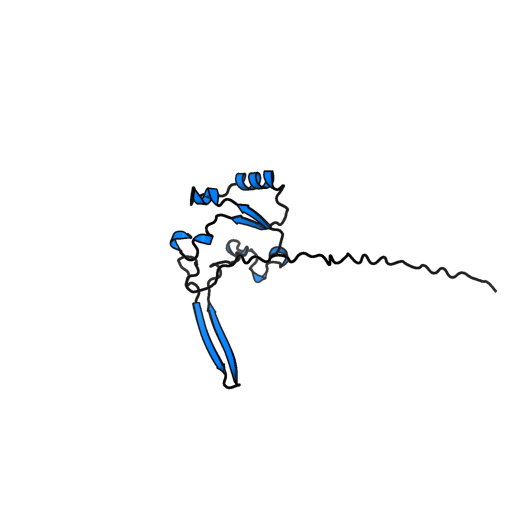C CA . ALA A 1 113 ? 18.998 2.055 -9.632 1.00 98.12 113 ALA A CA 1
ATOM 873 C C . ALA A 1 113 ? 18.564 3.072 -8.568 1.00 98.12 113 ALA A C 1
ATOM 875 O O . ALA A 1 113 ? 19.278 4.043 -8.340 1.00 98.12 113 ALA A O 1
ATOM 876 N N . CYS A 1 114 ? 17.497 2.772 -7.819 1.00 97.75 114 CYS A N 1
ATOM 877 C CA . CYS A 1 114 ? 17.031 3.599 -6.702 1.00 97.75 114 CYS A CA 1
ATOM 878 C C . CYS A 1 114 ? 18.063 3.741 -5.564 1.00 97.75 114 CYS A C 1
ATOM 880 O O . CYS A 1 114 ? 18.054 4.716 -4.817 1.00 97.75 114 CYS A O 1
ATOM 882 N N . ALA A 1 115 ? 18.947 2.753 -5.383 1.00 97.25 115 ALA A N 1
ATOM 883 C CA . ALA A 1 115 ? 20.028 2.832 -4.401 1.00 97.25 115 ALA A CA 1
ATOM 884 C C . ALA A 1 115 ? 21.176 3.748 -4.851 1.00 97.25 115 ALA A C 1
ATOM 886 O O . ALA A 1 115 ? 21.844 4.333 -4.000 1.00 97.25 115 ALA A O 1
ATOM 887 N N . ALA A 1 116 ? 21.418 3.849 -6.161 1.00 98.12 116 ALA A N 1
ATOM 888 C CA . ALA A 1 116 ? 22.404 4.760 -6.736 1.00 98.12 116 ALA A CA 1
ATOM 889 C C . ALA A 1 116 ? 21.862 6.192 -6.870 1.00 98.12 116 ALA A C 1
ATOM 891 O O . ALA A 1 116 ? 22.624 7.145 -6.719 1.00 98.12 116 ALA A O 1
ATOM 892 N N . ASP A 1 117 ? 20.562 6.329 -7.124 1.00 97.88 117 ASP A N 1
ATOM 893 C CA . ASP A 1 117 ? 19.860 7.596 -7.284 1.00 97.88 117 ASP A CA 1
ATOM 894 C C . ASP A 1 117 ? 18.478 7.513 -6.622 1.00 97.88 117 ASP A C 1
ATOM 896 O O . ASP A 1 117 ? 17.608 6.766 -7.070 1.00 97.88 117 ASP A O 1
ATOM 900 N N . ARG A 1 118 ? 18.274 8.274 -5.539 1.00 95.56 118 ARG A N 1
ATOM 901 C CA . ARG A 1 118 ? 16.996 8.283 -4.806 1.00 95.56 118 ARG A CA 1
ATOM 902 C C . ARG A 1 118 ? 15.848 8.842 -5.647 1.00 95.56 118 ARG A C 1
ATOM 904 O O . ARG A 1 118 ? 14.717 8.425 -5.419 1.00 95.56 118 ARG A O 1
ATOM 911 N N . ASP A 1 119 ? 16.150 9.708 -6.614 1.00 96.81 119 ASP A N 1
ATOM 912 C CA . ASP A 1 119 ? 15.172 10.346 -7.500 1.00 96.81 119 ASP A CA 1
ATOM 913 C C . ASP A 1 119 ? 15.008 9.573 -8.821 1.00 96.81 119 ASP A C 1
ATOM 915 O O . ASP A 1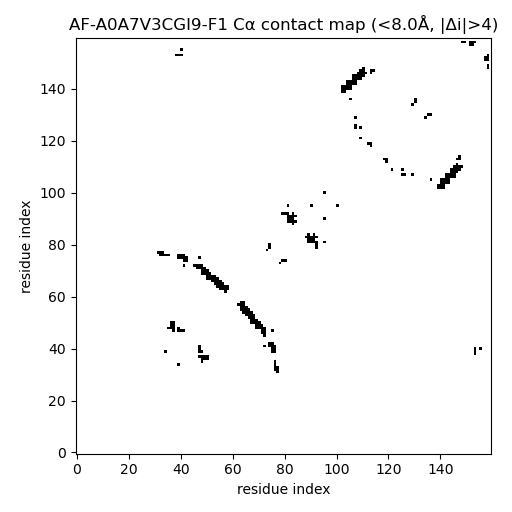 119 ? 14.493 10.096 -9.810 1.00 96.81 119 ASP A O 1
ATOM 919 N N . TYR A 1 120 ? 15.449 8.310 -8.860 1.00 98.19 120 TYR A N 1
ATOM 920 C CA . TYR A 1 120 ? 15.361 7.484 -10.053 1.00 98.19 120 TYR A CA 1
ATOM 921 C C . TYR A 1 120 ? 13.915 7.331 -10.546 1.00 98.19 120 TYR A C 1
ATOM 923 O O . TYR A 1 120 ? 13.065 6.705 -9.910 1.00 98.19 120 TYR A O 1
ATOM 931 N N . GLU A 1 121 ? 13.663 7.843 -11.746 1.00 98.06 121 GLU A N 1
ATOM 932 C CA . GLU A 1 121 ? 12.401 7.675 -12.454 1.00 98.06 121 GLU A CA 1
ATOM 933 C C . GLU A 1 121 ? 12.372 6.327 -13.177 1.00 98.06 121 GLU A C 1
ATOM 935 O O . GLU A 1 121 ? 13.215 6.062 -14.037 1.00 98.06 121 GLU A O 1
ATOM 940 N N . VAL A 1 122 ? 11.366 5.497 -12.890 1.00 97.62 122 VAL A N 1
ATOM 941 C CA . VAL A 1 122 ? 11.119 4.265 -13.651 1.00 97.62 122 VAL A CA 1
ATOM 942 C C . VAL A 1 122 ? 10.681 4.618 -15.070 1.00 97.62 122 VAL A C 1
ATOM 944 O O . VAL A 1 122 ? 9.757 5.407 -15.281 1.00 97.62 122 VAL A O 1
ATOM 947 N N . ARG A 1 123 ? 11.332 4.016 -16.064 1.00 97.56 123 ARG A N 1
ATOM 948 C CA . ARG A 1 123 ? 11.144 4.322 -17.485 1.00 97.56 123 ARG A CA 1
ATOM 949 C C . ARG A 1 123 ? 10.548 3.137 -18.230 1.00 97.56 123 ARG A C 1
ATOM 951 O O . ARG A 1 123 ? 10.680 1.978 -17.851 1.00 97.56 123 ARG A O 1
ATOM 958 N N . VAL A 1 124 ? 10.013 3.422 -19.417 1.00 98.12 124 VAL A N 1
ATOM 959 C CA . VAL A 1 124 ? 9.611 2.392 -20.396 1.00 98.12 124 VAL A CA 1
ATOM 960 C C . VAL A 1 124 ? 10.761 1.417 -20.699 1.00 98.12 124 VAL A C 1
ATOM 962 O O . VAL A 1 124 ? 10.523 0.245 -20.981 1.00 98.12 124 VAL A O 1
ATOM 965 N N . ALA A 1 125 ? 12.012 1.884 -20.637 1.00 98.31 125 ALA A N 1
ATOM 966 C CA . ALA A 1 125 ? 13.190 1.046 -20.838 1.00 98.31 125 ALA A CA 1
ATOM 967 C C . ALA A 1 125 ? 13.314 -0.078 -19.793 1.00 98.31 125 ALA A C 1
ATOM 969 O O . ALA A 1 125 ? 13.730 -1.175 -20.159 1.00 98.31 125 ALA A O 1
ATOM 970 N N . ASP A 1 126 ? 12.906 0.151 -18.542 1.00 98.44 126 ASP A N 1
ATOM 971 C CA . ASP A 1 126 ? 12.979 -0.853 -17.472 1.00 98.44 126 ASP A CA 1
ATOM 972 C C . ASP A 1 126 ? 11.970 -1.975 -17.698 1.00 98.44 126 ASP A C 1
ATOM 974 O O . ASP A 1 126 ? 12.302 -3.155 -17.562 1.00 98.44 126 ASP A O 1
ATOM 978 N N . LEU A 1 127 ? 10.767 -1.610 -18.150 1.00 98.19 127 LEU A N 1
ATOM 979 C CA . LEU A 1 127 ? 9.727 -2.562 -18.540 1.00 98.19 127 LEU A CA 1
ATOM 980 C C . LEU A 1 127 ? 10.173 -3.390 -19.749 1.00 98.19 127 LEU A C 1
ATOM 982 O O . LEU A 1 127 ? 10.131 -4.614 -19.700 1.00 98.19 127 LEU A O 1
ATOM 986 N N . LYS A 1 128 ? 10.709 -2.751 -20.795 1.00 98.38 128 LYS A N 1
ATOM 987 C CA . LYS A 1 128 ? 11.238 -3.463 -21.973 1.00 98.38 128 LYS A CA 1
ATOM 988 C C . LYS A 1 128 ? 12.412 -4.378 -21.629 1.00 98.38 128 LYS A C 1
ATOM 990 O O . LYS A 1 128 ? 12.532 -5.465 -22.188 1.00 98.38 128 LYS A O 1
ATOM 995 N N . ALA A 1 129 ? 13.291 -3.953 -20.722 1.00 98.19 129 ALA A N 1
ATOM 996 C CA . ALA A 1 129 ? 14.403 -4.775 -20.258 1.00 98.19 129 ALA A CA 1
ATOM 997 C C . ALA A 1 129 ? 13.916 -5.977 -19.438 1.00 98.19 129 ALA A C 1
ATOM 999 O O . ALA A 1 129 ? 14.504 -7.056 -19.530 1.00 98.19 129 ALA A O 1
ATOM 1000 N N . TRP A 1 130 ? 12.849 -5.808 -18.653 1.00 98.38 130 TRP A N 1
ATOM 1001 C CA . TRP A 1 130 ? 12.169 -6.914 -17.989 1.00 98.38 130 TRP A CA 1
ATOM 1002 C C . TRP A 1 130 ? 11.559 -7.875 -19.019 1.00 98.38 130 TRP A C 1
ATOM 1004 O O . TRP A 1 130 ? 11.861 -9.068 -18.983 1.00 98.38 130 TRP A O 1
ATOM 1014 N N . GLU A 1 131 ? 10.813 -7.364 -20.001 1.00 98.50 131 GLU A N 1
ATOM 1015 C CA . GLU A 1 131 ? 10.177 -8.187 -21.038 1.00 98.50 131 GLU A CA 1
ATOM 1016 C C . GLU A 1 131 ? 11.187 -8.965 -21.885 1.00 98.50 131 GLU A C 1
ATOM 1018 O O . GLU A 1 131 ? 10.980 -10.136 -22.197 1.00 98.50 131 GLU A O 1
ATOM 1023 N N . ALA A 1 132 ? 12.333 -8.359 -22.202 1.00 98.44 132 ALA A N 1
ATOM 1024 C CA . ALA A 1 132 ? 13.409 -9.030 -22.928 1.00 98.44 132 ALA A CA 1
ATOM 1025 C C . ALA A 1 132 ? 13.976 -10.252 -22.176 1.00 98.44 132 ALA A C 1
ATOM 1027 O O . ALA A 1 132 ? 14.517 -11.160 -22.806 1.00 98.44 132 ALA A O 1
ATOM 1028 N N . ARG A 1 133 ? 13.869 -10.282 -20.840 1.00 98.06 133 ARG A N 1
ATOM 1029 C CA . ARG A 1 133 ? 14.350 -11.389 -19.994 1.00 98.06 133 ARG A CA 1
ATOM 1030 C C . ARG A 1 133 ? 13.264 -12.399 -19.636 1.00 98.06 133 ARG A C 1
ATOM 1032 O O . ARG A 1 133 ? 13.583 -13.568 -19.438 1.00 98.06 133 ARG A O 1
ATOM 1039 N N . HIS A 1 134 ? 12.019 -11.949 -19.506 1.00 97.75 134 HIS A N 1
ATOM 1040 C CA . HIS A 1 134 ? 10.928 -12.736 -18.924 1.00 97.75 134 HIS A CA 1
ATOM 1041 C C . HIS A 1 134 ? 9.789 -13.042 -19.909 1.00 97.75 134 HIS A C 1
ATOM 1043 O O . HIS A 1 134 ? 8.923 -13.854 -19.592 1.00 97.75 134 HIS A O 1
ATOM 1049 N N . GLY A 1 135 ? 9.816 -12.458 -21.110 1.00 97.81 135 GLY A N 1
ATOM 1050 C CA . GLY A 1 135 ? 8.702 -12.466 -22.056 1.00 97.81 135 GLY A CA 1
ATOM 1051 C C . GLY A 1 135 ? 7.783 -11.256 -21.867 1.00 97.81 135 GLY A C 1
ATOM 1052 O O . GLY A 1 135 ? 7.943 -10.489 -20.923 1.00 97.81 135 GLY A O 1
ATOM 1053 N N . ALA A 1 136 ? 6.829 -11.079 -22.783 1.00 97.88 136 ALA A N 1
ATOM 1054 C CA . ALA A 1 136 ? 5.861 -9.984 -22.714 1.00 97.88 136 ALA A CA 1
ATOM 1055 C C . ALA A 1 136 ? 5.102 -9.992 -21.377 1.00 97.88 136 ALA A C 1
ATOM 1057 O O . ALA A 1 136 ? 4.728 -11.064 -20.887 1.00 97.88 136 ALA A O 1
ATOM 1058 N N . ILE A 1 137 ? 4.859 -8.809 -20.805 1.00 97.75 137 ILE A N 1
ATOM 1059 C CA . ILE A 1 137 ? 4.001 -8.689 -19.621 1.00 97.75 137 ILE A CA 1
ATOM 1060 C C . ILE A 1 137 ? 2.581 -9.113 -20.031 1.00 97.75 137 ILE A C 1
ATOM 1062 O O . ILE A 1 137 ? 2.045 -8.550 -20.986 1.00 97.75 137 ILE A O 1
ATOM 1066 N N . PRO A 1 138 ? 1.958 -10.095 -19.354 1.00 96.25 138 PRO A N 1
ATOM 1067 C CA . PRO A 1 138 ? 0.609 -10.522 -19.704 1.00 96.25 138 PRO A CA 1
ATOM 1068 C C . PRO A 1 138 ? -0.422 -9.418 -19.462 1.00 96.25 138 PRO A C 1
ATOM 1070 O O . PRO A 1 138 ? -0.306 -8.654 -18.498 1.00 96.25 138 PRO A O 1
ATOM 1073 N N . ASP A 1 139 ? -1.473 -9.401 -20.278 1.00 95.62 139 ASP A N 1
ATOM 1074 C CA . ASP A 1 139 ? -2.620 -8.515 -20.076 1.00 95.62 139 ASP A CA 1
ATOM 1075 C C . ASP A 1 139 ? -3.222 -8.699 -18.674 1.00 95.62 139 ASP A C 1
ATOM 1077 O O . ASP A 1 139 ? -3.214 -9.799 -18.115 1.00 95.62 139 ASP A O 1
ATOM 1081 N N . GLU A 1 140 ? -3.756 -7.610 -18.110 1.00 94.19 140 GLU A N 1
ATOM 1082 C CA . GLU A 1 140 ? -4.381 -7.583 -16.776 1.00 94.19 140 GLU A CA 1
ATOM 1083 C C . GLU A 1 140 ? -3.432 -7.970 -15.617 1.00 94.19 140 GLU A C 1
ATOM 1085 O O . GLU A 1 140 ? -3.883 -8.356 -14.537 1.00 94.19 140 GLU A O 1
ATOM 1090 N N . SER A 1 141 ? -2.113 -7.845 -15.811 1.00 96.31 141 SER A N 1
ATOM 1091 C CA . SER A 1 141 ? -1.131 -8.051 -14.741 1.00 96.31 141 SER A CA 1
ATOM 1092 C C . SER A 1 141 ? -1.002 -6.849 -13.809 1.00 96.31 141 SER A C 1
ATOM 1094 O O . SER A 1 141 ? -0.946 -5.696 -14.240 1.00 96.31 141 SER A O 1
ATOM 1096 N N . ILE A 1 142 ? -0.820 -7.134 -12.522 1.00 97.19 142 ILE A N 1
ATOM 1097 C CA . ILE A 1 142 ? -0.345 -6.168 -11.533 1.00 97.19 142 ILE A CA 1
ATOM 1098 C C . ILE A 1 142 ? 1.170 -6.005 -11.718 1.00 97.19 142 ILE A C 1
ATOM 1100 O O . ILE A 1 142 ? 1.928 -6.968 -11.600 1.00 97.19 142 ILE A O 1
ATOM 1104 N N . VAL A 1 143 ? 1.641 -4.790 -11.993 1.00 97.62 143 VAL A N 1
ATOM 1105 C CA . VAL A 1 143 ? 3.081 -4.502 -12.091 1.00 97.62 143 VAL A CA 1
ATOM 1106 C C . VAL A 1 143 ? 3.581 -3.986 -10.744 1.00 97.62 143 VAL A C 1
ATOM 1108 O O . VAL A 1 143 ? 3.287 -2.860 -10.353 1.00 97.62 143 VAL A O 1
ATOM 1111 N N . LEU A 1 144 ? 4.351 -4.808 -10.032 1.00 98.25 144 LEU A N 1
ATOM 1112 C CA . LEU A 1 144 ? 4.981 -4.445 -8.765 1.00 98.25 144 LEU A CA 1
ATOM 1113 C C . LEU A 1 144 ? 6.378 -3.871 -9.025 1.00 98.25 144 LEU A C 1
ATOM 1115 O O . LEU A 1 144 ? 7.257 -4.562 -9.544 1.00 98.25 144 LEU A O 1
ATOM 1119 N N . LEU A 1 145 ? 6.600 -2.619 -8.626 1.00 98.25 145 LEU A N 1
ATOM 1120 C CA . LEU A 1 145 ? 7.899 -1.952 -8.717 1.00 98.25 145 LEU A CA 1
ATOM 1121 C C . LEU A 1 145 ? 8.674 -2.135 -7.409 1.00 98.25 145 LEU A C 1
ATOM 1123 O O . LEU A 1 145 ? 8.337 -1.549 -6.379 1.00 98.25 145 LEU A O 1
ATOM 1127 N N . ARG A 1 146 ? 9.744 -2.935 -7.433 1.00 98.38 146 ARG A N 1
ATOM 1128 C CA . ARG A 1 146 ? 10.618 -3.107 -6.266 1.00 98.38 146 ARG A CA 1
ATOM 1129 C C . ARG A 1 146 ? 11.728 -2.064 -6.292 1.00 98.38 146 ARG A C 1
ATOM 1131 O O . ARG A 1 146 ? 12.731 -2.236 -6.975 1.00 98.38 146 ARG A O 1
ATOM 1138 N N . THR A 1 147 ? 11.567 -1.017 -5.491 1.00 98.00 147 THR A N 1
ATOM 1139 C CA . THR A 1 147 ? 12.557 0.065 -5.317 1.00 98.00 147 THR A CA 1
ATOM 1140 C C . THR A 1 147 ? 13.515 -0.183 -4.150 1.00 98.00 147 THR A C 1
ATOM 1142 O O . THR A 1 147 ? 14.578 0.421 -4.058 1.00 98.00 147 THR A O 1
ATOM 1145 N N . GLY A 1 148 ? 13.147 -1.076 -3.226 1.00 97.38 148 GLY A N 1
ATOM 1146 C CA . GLY A 1 148 ? 13.892 -1.318 -1.987 1.00 97.38 148 GLY A CA 1
ATOM 1147 C C . GLY A 1 148 ? 13.635 -0.292 -0.876 1.00 97.38 148 GLY A C 1
ATOM 1148 O O . GLY A 1 148 ? 14.246 -0.415 0.184 1.00 97.38 148 GLY A O 1
ATOM 1149 N N . PHE A 1 149 ? 12.727 0.673 -1.072 1.00 97.12 149 PHE A N 1
ATOM 1150 C CA . PHE A 1 149 ? 12.407 1.712 -0.081 1.00 97.12 149 PHE A CA 1
ATOM 1151 C C . PHE A 1 149 ? 11.706 1.192 1.176 1.00 97.12 149 PHE A C 1
ATOM 1153 O O . PHE A 1 149 ? 11.862 1.785 2.239 1.00 97.12 149 PHE A O 1
ATOM 1160 N N . GLY A 1 150 ? 11.026 0.042 1.102 1.00 96.56 150 GLY A N 1
ATOM 1161 C CA . GLY A 1 150 ? 10.374 -0.577 2.265 1.00 96.56 150 GLY A CA 1
ATOM 1162 C C . GLY A 1 150 ? 11.309 -0.808 3.463 1.00 96.56 150 GLY A C 1
ATOM 1163 O O . GLY A 1 150 ? 10.845 -0.863 4.594 1.00 96.56 150 GLY A O 1
ATOM 1164 N N . LYS A 1 151 ? 12.636 -0.867 3.252 1.00 96.69 151 LYS A N 1
ATOM 1165 C CA . LYS A 1 151 ? 13.636 -0.962 4.334 1.00 96.69 151 LYS A CA 1
ATOM 1166 C C . LYS A 1 151 ? 13.731 0.287 5.223 1.00 96.69 151 LYS A C 1
ATOM 1168 O O . LYS A 1 151 ? 14.351 0.216 6.276 1.00 96.69 151 LYS A O 1
ATOM 1173 N N . PHE A 1 152 ? 13.208 1.424 4.764 1.00 97.00 152 PHE A N 1
ATOM 1174 C CA . PHE A 1 152 ? 13.218 2.689 5.499 1.00 97.00 152 PHE A CA 1
ATOM 1175 C C . PHE A 1 152 ? 11.959 2.885 6.349 1.00 97.00 152 PHE A C 1
ATOM 1177 O O . PHE A 1 152 ? 11.905 3.821 7.134 1.00 97.00 152 PHE A O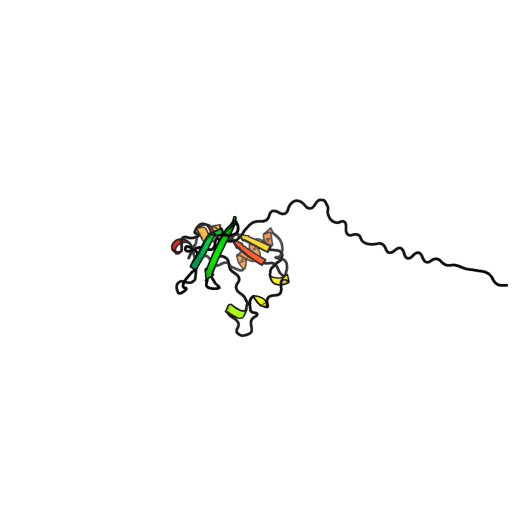 1
ATOM 1184 N N . TRP A 1 153 ? 10.953 2.017 6.222 1.00 96.56 153 TRP A N 1
ATOM 1185 C CA . TRP A 1 153 ? 9.762 2.064 7.068 1.00 96.56 153 TRP A CA 1
ATOM 1186 C C . TRP A 1 153 ? 10.100 1.732 8.540 1.00 96.56 153 TRP A C 1
ATOM 1188 O O . TRP A 1 153 ? 10.859 0.782 8.756 1.00 96.56 153 TRP A O 1
ATOM 1198 N N . PRO A 1 154 ? 9.536 2.427 9.557 1.00 96.00 154 PRO A N 1
ATOM 1199 C CA . PRO A 1 154 ? 8.614 3.572 9.492 1.00 96.00 154 PRO A CA 1
ATOM 1200 C C . PRO A 1 154 ? 9.304 4.954 9.585 1.00 96.00 154 PRO A C 1
ATOM 1202 O O . PRO A 1 154 ? 8.651 5.953 9.889 1.00 96.00 154 PRO A O 1
ATOM 1205 N N . ASP A 1 155 ? 10.615 5.067 9.335 1.00 96.12 155 ASP A N 1
ATOM 1206 C CA . ASP A 1 155 ? 11.311 6.362 9.361 1.00 96.12 155 ASP A CA 1
ATOM 1207 C C . ASP A 1 155 ? 10.832 7.260 8.210 1.00 96.12 155 ASP A C 1
ATOM 1209 O O . ASP A 1 155 ? 11.321 7.197 7.080 1.00 96.12 155 ASP A O 1
ATOM 1213 N N . ARG A 1 156 ? 9.892 8.155 8.530 1.00 92.50 156 ARG A N 1
ATOM 1214 C CA . ARG A 1 156 ? 9.296 9.120 7.599 1.00 92.50 156 ARG A CA 1
ATOM 1215 C C . ARG A 1 156 ? 10.326 9.917 6.800 1.00 92.50 156 ARG A C 1
ATOM 1217 O O . ARG A 1 156 ? 10.068 10.206 5.638 1.00 92.50 156 ARG A O 1
ATOM 1224 N N . ARG A 1 157 ? 11.454 10.314 7.399 1.00 93.25 157 ARG A N 1
ATOM 1225 C CA . ARG A 1 157 ? 12.455 11.139 6.698 1.00 93.25 157 ARG A CA 1
ATOM 1226 C C . ARG A 1 157 ? 13.293 10.317 5.733 1.00 93.25 157 ARG A C 1
ATOM 1228 O O . ARG A 1 157 ? 13.720 10.847 4.717 1.00 93.25 157 ARG A O 1
ATOM 1235 N N . ALA A 1 158 ? 13.571 9.061 6.067 1.00 94.50 158 ALA A N 1
ATOM 1236 C CA . ALA A 1 158 ? 14.332 8.177 5.193 1.00 94.50 158 ALA A CA 1
ATOM 1237 C C . ALA A 1 158 ? 13.464 7.568 4.077 1.00 94.50 158 ALA A C 1
ATOM 1239 O O . ALA A 1 158 ? 13.981 7.305 2.984 1.00 94.50 158 ALA A O 1
ATOM 1240 N N . TYR A 1 159 ? 12.178 7.340 4.369 1.00 93.88 159 TYR A N 1
ATOM 1241 C CA . TYR A 1 159 ? 11.198 6.712 3.483 1.00 93.88 159 TYR A CA 1
ATOM 1242 C C . TYR A 1 159 ? 10.647 7.652 2.402 1.00 93.88 159 TYR A C 1
ATOM 1244 O O . TYR A 1 159 ? 10.394 7.184 1.295 1.00 93.88 159 TYR A O 1
ATOM 1252 N N . LEU A 1 160 ? 10.454 8.938 2.715 1.00 88.31 160 LEU A N 1
ATOM 1253 C CA . LEU A 1 160 ? 9.975 9.951 1.764 1.00 88.31 160 LEU A CA 1
ATOM 1254 C C . LEU A 1 160 ? 11.109 10.622 0.970 1.00 88.31 160 LEU A C 1
ATOM 1256 O O . LEU A 1 160 ? 12.302 10.498 1.350 1.00 88.31 160 LEU A O 1
#